Protein AF-A0A090E120-F1 (afdb_monomer)

Nearest PDB structures (foldseek):
  6f03-assembly2_C  TM=3.945E-01  e=1.951E-01  Burkholderia pseudomallei K96243

Secondary structure (DSSP, 8-state):
-HHHHHHHHHHHHHHHHHHHHHHHHHHHHHHHHHHHHHHHSSTTTHHHHHHHHHHHHHHS---S-HHHHHHHHHHHHHSHHHHHHHHHHHHTT--HHHHHHHHHHTTSHHHHHHHHHHHHHHHHHHHHHHHHHHHHHHHHHHHHHHTT-

pLDDT: mean 82.2, std 10.72, range [45.66, 95.06]

Sequence (149 aa):
MKKNLILITLLIALVSFIYFKVKKSDSEENDLKIIVKKSYLSNETKPLLISAAAKTLNTNSKVMSEQDLMEKFDEALKKEENLIKFFQVYKEKFTRQEIREMRKLLEKPIFKKYSKESPALFQANQILVQEILREIIENEGKEREHLGF

Foldseek 3Di:
DVVVVVVVVVVVVVVVVVVVVVVLVVVLLVLLLLLVCLCQVDPLQVVVLLVVLVVVCVVDPHPDDSVVVSVVVVVVSVDPVVSVVSSVVCVVPDDSVVSNVSSVVSPDPVVSVCSNCVVVVVVVVVVVVVVVVVVVVVVVVVVVVVVPD

Structure (mmCIF, N/CA/C/O backbone):
data_AF-A0A090E120-F1
#
_entry.id   AF-A0A090E120-F1
#
loop_
_atom_site.group_PDB
_atom_site.id
_atom_site.type_symbol
_atom_site.label_atom_id
_atom_site.label_alt_id
_atom_site.label_comp_id
_atom_site.label_asym_id
_atom_site.label_entity_id
_atom_site.label_seq_id
_atom_site.pdbx_PDB_ins_code
_atom_site.Cartn_x
_atom_site.Cartn_y
_atom_site.Cartn_z
_atom_site.occupancy
_atom_site.B_iso_or_equiv
_atom_site.auth_seq_id
_atom_site.auth_comp_id
_atom_site.auth_asym_id
_atom_site.auth_atom_id
_atom_site.pdbx_PDB_model_num
ATOM 1 N N . MET A 1 1 ? -17.320 22.604 53.115 1.00 62.03 1 MET A N 1
ATOM 2 C CA . MET A 1 1 ? -18.030 22.184 51.880 1.00 62.03 1 MET A CA 1
ATOM 3 C C . MET A 1 1 ? -17.295 22.518 50.575 1.00 62.03 1 MET A C 1
ATOM 5 O O . MET A 1 1 ? -17.194 21.630 49.744 1.00 62.03 1 MET A O 1
ATOM 9 N N . LYS A 1 2 ? -16.724 23.720 50.376 1.00 66.00 2 LYS A N 1
ATOM 10 C CA . LYS A 1 2 ? -16.068 24.102 49.098 1.00 66.00 2 LYS A CA 1
ATOM 11 C C . LYS A 1 2 ? -14.883 23.213 48.653 1.00 66.00 2 LYS A C 1
ATOM 13 O O . LYS A 1 2 ? -14.725 22.984 47.461 1.00 66.00 2 LYS A O 1
ATOM 18 N N . LYS A 1 3 ? -14.086 22.670 49.585 1.00 70.44 3 LYS A N 1
ATOM 19 C CA . LYS A 1 3 ? -12.922 21.811 49.264 1.00 70.44 3 LYS A CA 1
ATOM 20 C C . LYS A 1 3 ? -13.305 20.471 48.610 1.00 70.44 3 LYS A C 1
ATOM 22 O O . LYS A 1 3 ? -12.615 20.036 47.697 1.00 70.44 3 LYS A O 1
ATOM 27 N N . ASN A 1 4 ? -14.427 19.868 49.011 1.00 74.44 4 ASN A N 1
ATOM 28 C CA . ASN A 1 4 ? -14.884 18.592 48.439 1.00 74.44 4 ASN A CA 1
ATOM 29 C C . ASN A 1 4 ? -15.413 18.765 47.011 1.00 74.44 4 ASN A C 1
ATOM 31 O O . ASN A 1 4 ? -15.216 17.888 46.179 1.00 74.44 4 ASN A O 1
ATOM 35 N N . LEU A 1 5 ? -16.028 19.913 46.709 1.00 81.00 5 LEU A N 1
ATOM 36 C CA . LEU A 1 5 ? -16.528 20.207 45.368 1.00 81.00 5 LEU A CA 1
ATOM 37 C C . LEU A 1 5 ? -15.375 20.347 44.361 1.00 81.00 5 LEU A C 1
ATOM 39 O O . LEU A 1 5 ? -15.435 19.762 43.290 1.00 81.00 5 LEU A O 1
ATOM 43 N N . ILE A 1 6 ? -14.293 21.042 44.733 1.00 85.88 6 ILE A N 1
ATOM 44 C CA . ILE A 1 6 ? -13.100 21.205 43.881 1.00 85.88 6 ILE A CA 1
ATOM 45 C C . ILE A 1 6 ? -12.441 19.849 43.581 1.00 85.88 6 ILE A C 1
ATOM 47 O O . ILE A 1 6 ? -12.055 19.589 42.441 1.00 85.88 6 ILE A O 1
ATOM 51 N N . LEU A 1 7 ? -12.344 18.975 44.588 1.00 83.94 7 LEU A N 1
ATOM 52 C CA . LEU A 1 7 ? -11.739 17.651 44.439 1.00 83.94 7 LEU A CA 1
ATOM 53 C C . LEU A 1 7 ? -12.540 16.760 43.474 1.00 83.94 7 LEU A C 1
ATOM 55 O O . LEU A 1 7 ? -11.954 16.088 42.628 1.00 83.94 7 LEU A O 1
ATOM 59 N N . ILE A 1 8 ? -13.874 16.801 43.560 1.00 86.56 8 ILE A N 1
ATOM 60 C CA . ILE A 1 8 ? -14.767 16.055 42.663 1.00 86.56 8 ILE A CA 1
ATOM 61 C C . ILE A 1 8 ? -14.638 16.565 41.221 1.00 86.56 8 ILE A C 1
ATOM 63 O O . ILE A 1 8 ? -14.509 15.759 40.301 1.00 86.56 8 ILE A O 1
ATOM 67 N N . THR A 1 9 ? -14.595 17.884 41.005 1.00 86.50 9 THR A N 1
ATOM 68 C CA . THR A 1 9 ? -14.445 18.457 39.656 1.00 86.50 9 THR A CA 1
ATOM 69 C C . THR A 1 9 ? -13.105 18.083 39.015 1.00 86.50 9 THR A C 1
ATOM 71 O O . THR A 1 9 ? -13.062 17.749 37.831 1.00 86.50 9 THR A O 1
ATOM 74 N N . LEU A 1 10 ? -12.015 18.076 39.792 1.00 86.94 10 LEU A N 1
ATOM 75 C CA . LEU A 1 10 ? -10.695 17.638 39.323 1.00 86.94 10 LEU A CA 1
ATOM 76 C C . LEU A 1 10 ? -10.675 16.149 38.953 1.00 86.94 10 LEU A C 1
ATOM 78 O O . LEU A 1 10 ? -10.113 15.785 37.921 1.00 86.94 10 LEU A O 1
ATOM 82 N N . LEU A 1 11 ? -11.326 15.297 39.749 1.00 87.44 11 LEU A N 1
ATOM 83 C CA . LEU A 1 11 ? -11.463 13.865 39.463 1.00 87.44 11 LEU A CA 1
ATOM 84 C C . LEU A 1 11 ? -12.242 13.612 38.167 1.00 87.44 11 LEU A C 1
ATOM 86 O O . LEU A 1 11 ? -11.796 12.831 37.329 1.00 87.44 11 LEU A O 1
ATOM 90 N N . ILE A 1 12 ? -13.357 14.315 37.957 1.00 88.69 12 ILE A N 1
ATOM 91 C CA . ILE A 1 12 ? -14.149 14.207 36.722 1.00 88.69 12 ILE A CA 1
ATOM 92 C C . ILE A 1 12 ? -13.333 14.666 35.505 1.00 88.69 12 ILE A C 1
ATOM 94 O O . ILE A 1 12 ? -13.354 14.002 34.465 1.00 88.69 12 ILE A O 1
ATOM 98 N N . ALA A 1 13 ? -12.579 15.763 35.626 1.00 85.62 13 ALA A N 1
ATOM 99 C CA . ALA A 1 13 ? -11.715 16.254 34.554 1.00 85.62 13 ALA A CA 1
ATOM 100 C C . ALA A 1 13 ? -10.598 15.253 34.211 1.00 85.62 13 ALA A C 1
ATOM 102 O O . ALA A 1 13 ? -10.352 14.987 33.033 1.00 85.62 13 ALA A O 1
ATOM 103 N N . LEU A 1 14 ? -9.969 14.644 35.222 1.00 88.44 14 LEU A N 1
ATOM 104 C CA . LEU A 1 14 ? -8.919 13.641 35.038 1.00 88.44 14 LEU A CA 1
ATOM 105 C C . LEU A 1 14 ? -9.456 12.377 34.355 1.00 88.44 14 LEU A C 1
ATOM 107 O O . LEU A 1 14 ? -8.870 11.909 33.380 1.00 88.44 14 LEU A O 1
ATOM 111 N N . VAL A 1 15 ? -10.594 11.853 34.819 1.00 83.19 15 VAL A N 1
ATOM 112 C CA . VAL A 1 15 ? -11.238 10.673 34.220 1.00 83.19 15 VAL A CA 1
ATOM 113 C C . VAL A 1 15 ? -11.648 10.959 32.775 1.00 83.19 15 VAL A C 1
ATOM 115 O O . VAL A 1 15 ? -11.392 10.141 31.893 1.00 83.19 15 VAL A O 1
ATOM 118 N N . SER A 1 16 ? -12.199 12.145 32.504 1.00 80.62 16 SER A N 1
ATOM 119 C CA . SER A 1 16 ? -12.567 12.565 31.146 1.00 80.62 16 SER A CA 1
ATOM 120 C C . SER A 1 16 ? -11.345 12.682 30.232 1.00 80.62 16 SER A C 1
ATOM 122 O O . SER A 1 16 ? -11.391 12.247 29.083 1.00 80.62 16 SER A O 1
ATOM 124 N N . PHE A 1 17 ? -10.231 13.214 30.742 1.00 77.75 17 PHE A N 1
ATOM 125 C CA . PHE A 1 17 ? -8.977 13.326 30.001 1.00 77.75 17 PHE A CA 1
ATOM 126 C C . PHE A 1 17 ? -8.362 11.955 29.688 1.00 77.75 17 PHE A C 1
ATOM 128 O O . PHE A 1 17 ? -7.968 11.709 28.547 1.00 77.75 17 PHE A O 1
ATOM 135 N N . ILE A 1 18 ? -8.323 11.044 30.666 1.00 72.56 18 ILE A N 1
ATOM 136 C CA . ILE A 1 18 ? -7.827 9.673 30.480 1.00 72.56 18 ILE A CA 1
ATOM 137 C C . ILE A 1 18 ? -8.706 8.930 29.473 1.00 72.56 18 ILE A C 1
ATOM 139 O O . ILE A 1 18 ? -8.187 8.392 28.498 1.00 72.56 18 ILE A O 1
ATOM 143 N N . TYR A 1 19 ? -10.029 8.959 29.650 1.00 73.38 19 TYR A N 1
ATOM 144 C CA . TYR A 1 19 ? -10.971 8.318 28.733 1.00 73.38 19 TYR A CA 1
ATOM 145 C C . TYR A 1 19 ? -10.839 8.864 27.307 1.00 73.38 19 TYR A C 1
ATOM 147 O O . TYR A 1 19 ? -10.782 8.095 26.346 1.00 73.38 19 TYR A O 1
ATOM 155 N N . PHE A 1 20 ? -10.718 10.187 27.155 1.00 65.75 20 PHE A N 1
ATOM 156 C CA . PHE A 1 20 ? -10.500 10.804 25.852 1.00 65.75 20 PHE A CA 1
ATOM 157 C C . PHE A 1 20 ? -9.170 10.365 25.237 1.00 65.75 20 PHE A C 1
ATOM 159 O O . PHE A 1 20 ? -9.144 10.015 24.062 1.00 65.75 20 PHE A O 1
ATOM 166 N N . LYS A 1 21 ? -8.076 10.325 26.008 1.00 63.91 21 LYS A N 1
ATOM 167 C CA . LYS A 1 21 ? -6.751 9.911 25.520 1.00 63.91 21 LYS A CA 1
ATOM 168 C C . LYS A 1 21 ? -6.722 8.437 25.098 1.00 63.91 21 LYS A C 1
ATOM 170 O O . LYS A 1 21 ? -6.205 8.145 24.023 1.00 63.91 21 LYS A O 1
ATOM 175 N N . VAL A 1 22 ? -7.309 7.541 25.893 1.00 60.00 22 VAL A N 1
ATOM 176 C CA . VAL A 1 22 ? -7.395 6.098 25.598 1.00 60.00 22 VAL A CA 1
ATOM 177 C C . VAL A 1 22 ? -8.217 5.867 24.333 1.00 60.00 22 VAL A C 1
ATOM 179 O O . VAL A 1 22 ? -7.698 5.352 23.347 1.00 60.00 22 VAL A O 1
ATOM 182 N N . LYS A 1 23 ? -9.438 6.412 24.270 1.00 62.03 23 LYS A N 1
ATOM 183 C CA . LYS A 1 23 ? -10.297 6.302 23.081 1.00 62.03 23 LYS A CA 1
ATOM 184 C C . LYS A 1 23 ? -9.656 6.911 21.824 1.00 62.03 23 LYS A C 1
ATOM 186 O O . LYS A 1 23 ? -9.921 6.475 20.703 1.00 62.03 23 LYS A O 1
ATOM 191 N N . LYS A 1 24 ? -8.817 7.939 21.994 1.00 58.53 24 LYS A N 1
ATOM 192 C CA . LYS A 1 24 ? -8.072 8.593 20.909 1.00 58.53 24 LYS A CA 1
ATOM 193 C C . LYS A 1 24 ? -6.940 7.704 20.375 1.00 58.53 24 LYS A C 1
ATOM 195 O O . LYS A 1 24 ? -6.769 7.640 19.157 1.00 58.53 24 LYS A O 1
ATOM 200 N N . SER A 1 25 ? -6.228 7.012 21.263 1.00 59.44 25 SER A N 1
ATOM 201 C CA . SER A 1 25 ? -5.185 6.040 20.916 1.00 59.44 25 SER A CA 1
ATOM 202 C C . SER A 1 25 ? -5.770 4.832 20.180 1.00 59.44 25 SER A C 1
ATOM 204 O O . SER A 1 25 ? -5.306 4.497 19.091 1.00 59.44 25 SER A O 1
ATOM 206 N N . ASP A 1 26 ? -6.868 4.272 20.696 1.00 67.94 26 ASP A N 1
ATOM 207 C CA . ASP A 1 26 ? -7.498 3.066 20.141 1.00 67.94 26 ASP A CA 1
ATOM 208 C C . ASP A 1 26 ? -8.033 3.286 18.716 1.00 67.94 26 ASP A C 1
ATOM 210 O O . ASP A 1 26 ? -7.952 2.408 17.858 1.00 67.94 26 ASP A O 1
ATOM 214 N N . SER A 1 27 ? -8.549 4.488 18.424 1.00 80.88 27 SER A N 1
ATOM 215 C CA . SER A 1 27 ? -9.059 4.812 17.085 1.00 80.88 27 SER A CA 1
ATOM 216 C C . SER A 1 27 ? -7.951 4.960 16.042 1.00 80.88 27 SER A C 1
ATOM 218 O O . SER A 1 27 ? -8.168 4.597 14.892 1.00 80.88 27 SER A O 1
ATOM 220 N N . GLU A 1 28 ? -6.798 5.518 16.409 1.00 87.06 28 GLU A N 1
ATOM 221 C CA . GLU A 1 28 ? -5.695 5.712 15.460 1.00 87.06 28 GLU A CA 1
ATOM 222 C C . GLU A 1 28 ? -5.005 4.390 15.145 1.00 87.06 28 GLU A C 1
ATOM 224 O O . GLU A 1 28 ? -4.720 4.092 13.988 1.00 87.06 28 GLU A O 1
ATOM 229 N N . GLU A 1 29 ? -4.779 3.569 16.167 1.00 89.06 29 GLU A N 1
ATOM 230 C CA . GLU A 1 29 ? -4.189 2.252 15.979 1.00 89.06 29 GLU A CA 1
ATOM 231 C C . GLU A 1 29 ? -5.081 1.357 15.116 1.00 89.06 29 GLU A C 1
ATOM 233 O O . GLU A 1 29 ? -4.590 0.652 14.236 1.00 89.06 29 GLU A O 1
ATOM 238 N N . ASN A 1 30 ? -6.401 1.430 15.298 1.00 90.81 30 ASN A N 1
ATOM 239 C CA . ASN A 1 30 ? -7.338 0.728 14.432 1.00 90.81 30 ASN A CA 1
ATOM 240 C C . ASN A 1 30 ? -7.282 1.230 12.977 1.00 90.81 30 ASN A C 1
ATOM 242 O O . ASN A 1 30 ? -7.264 0.420 12.050 1.00 90.81 30 ASN A O 1
ATOM 246 N N . ASP A 1 31 ? -7.201 2.547 12.762 1.00 93.56 31 ASP A N 1
ATOM 247 C CA . ASP A 1 31 ? -7.051 3.118 11.418 1.00 93.56 31 ASP A CA 1
ATOM 248 C C . ASP A 1 31 ? -5.752 2.625 10.752 1.00 93.56 31 ASP A C 1
ATOM 250 O O . ASP A 1 31 ? -5.772 2.192 9.599 1.00 93.56 31 ASP A O 1
ATOM 254 N N . LEU A 1 32 ? -4.644 2.591 11.495 1.00 93.06 32 LEU A N 1
ATOM 255 C CA . LEU A 1 32 ? -3.358 2.070 11.024 1.00 93.06 32 LEU A CA 1
ATOM 256 C C . LEU A 1 32 ? -3.398 0.563 10.742 1.00 93.06 32 LEU A C 1
ATOM 258 O O . LEU A 1 32 ? -2.891 0.122 9.710 1.00 93.06 32 LEU A O 1
ATOM 262 N N . LYS A 1 33 ? -4.055 -0.232 11.597 1.00 90.75 33 LYS A N 1
ATOM 263 C CA . LYS A 1 33 ? -4.298 -1.666 11.354 1.00 90.75 33 LYS A CA 1
ATOM 264 C C . LYS A 1 33 ? -5.024 -1.873 10.027 1.00 90.75 33 LYS A C 1
ATOM 266 O O . LYS A 1 33 ? -4.633 -2.739 9.245 1.00 90.75 33 LYS A O 1
ATOM 271 N N . ILE A 1 34 ? -6.053 -1.073 9.751 1.00 90.25 34 ILE A N 1
ATOM 272 C CA . ILE A 1 34 ? -6.801 -1.137 8.490 1.00 90.25 34 ILE A CA 1
ATOM 273 C C . ILE A 1 34 ? -5.911 -0.742 7.311 1.00 90.25 34 ILE A C 1
ATOM 275 O O . ILE A 1 34 ? -5.920 -1.444 6.300 1.00 90.25 34 ILE A O 1
ATOM 279 N N . ILE A 1 35 ? -5.130 0.336 7.435 1.00 91.62 35 ILE A N 1
ATOM 280 C CA . ILE A 1 35 ? -4.215 0.795 6.382 1.00 91.62 35 ILE A CA 1
ATOM 281 C C . ILE A 1 35 ? -3.216 -0.296 6.012 1.00 91.62 35 ILE A C 1
ATOM 283 O O . ILE A 1 35 ? -3.112 -0.642 4.837 1.00 91.62 35 ILE A O 1
ATOM 287 N N . VAL A 1 36 ? -2.530 -0.881 6.996 1.00 90.25 36 VAL A N 1
ATOM 288 C CA . VAL A 1 36 ? -1.530 -1.931 6.760 1.00 90.25 36 VAL A CA 1
ATOM 289 C C . VAL A 1 36 ? -2.186 -3.149 6.113 1.00 90.25 36 VAL A C 1
ATOM 291 O O . VAL A 1 36 ? -1.734 -3.612 5.067 1.00 90.25 36 VAL A O 1
ATOM 294 N N . LYS A 1 37 ? -3.311 -3.628 6.658 1.00 86.00 37 LYS A N 1
ATOM 295 C CA . LYS A 1 37 ? -4.012 -4.788 6.090 1.00 86.00 37 LYS A CA 1
ATOM 296 C C . LYS A 1 37 ? -4.481 -4.535 4.660 1.00 86.00 37 LYS A C 1
ATOM 298 O O . LYS A 1 37 ? -4.277 -5.380 3.800 1.00 86.00 37 LYS A O 1
ATOM 303 N N . LYS A 1 38 ? -5.076 -3.377 4.372 1.00 85.56 38 LYS A N 1
ATOM 304 C CA . LYS A 1 38 ? -5.525 -3.060 3.010 1.00 85.56 38 LYS A CA 1
ATOM 305 C C . LYS A 1 38 ? -4.371 -2.840 2.038 1.00 85.56 38 LYS A C 1
ATOM 307 O O . LYS A 1 38 ? -4.539 -3.148 0.869 1.00 85.56 38 LYS A O 1
ATOM 312 N N . SER A 1 39 ? -3.235 -2.326 2.503 1.00 84.38 39 SER A N 1
ATOM 313 C CA . SER A 1 39 ? -2.091 -2.026 1.635 1.00 84.38 39 SER A CA 1
ATOM 314 C C . SER A 1 39 ? -1.279 -3.266 1.270 1.00 84.38 39 SER A C 1
ATOM 316 O O . SER A 1 39 ? -0.662 -3.280 0.211 1.00 84.38 39 SER A O 1
ATOM 318 N N . TYR A 1 40 ? -1.276 -4.293 2.126 1.00 81.94 40 TYR A N 1
ATOM 319 C CA . TYR A 1 40 ? -0.397 -5.453 1.950 1.00 81.94 40 TYR A CA 1
ATOM 320 C C . TYR A 1 40 ? -1.119 -6.803 1.913 1.00 81.94 40 TYR A C 1
ATOM 322 O O . TYR A 1 40 ? -0.636 -7.710 1.251 1.00 81.94 40 TYR A O 1
ATOM 330 N N . LEU A 1 41 ? -2.279 -6.937 2.562 1.00 77.25 41 LEU A N 1
ATOM 331 C CA . LEU A 1 41 ? -3.010 -8.208 2.699 1.00 77.25 41 LEU A CA 1
ATOM 332 C C . LEU A 1 41 ? -4.318 -8.260 1.902 1.00 77.25 41 LEU A C 1
ATOM 334 O O . LEU A 1 41 ? -5.059 -9.237 1.989 1.00 77.25 41 LEU A O 1
ATOM 338 N N . SER A 1 42 ? -4.655 -7.205 1.157 1.00 78.94 42 SER A N 1
ATOM 339 C CA . SER A 1 42 ? -5.834 -7.239 0.294 1.00 78.94 42 SER A CA 1
ATOM 340 C C . SER A 1 42 ? -5.532 -7.970 -1.012 1.00 78.94 42 SER A C 1
ATOM 342 O O . SER A 1 42 ? -4.419 -7.901 -1.539 1.00 78.94 42 SER A O 1
ATOM 344 N N . ASN A 1 43 ? -6.543 -8.632 -1.578 1.00 76.81 43 ASN A N 1
ATOM 345 C CA . ASN A 1 43 ? -6.418 -9.279 -2.886 1.00 76.81 43 ASN A CA 1
ATOM 346 C C . ASN A 1 43 ? -6.027 -8.272 -3.975 1.00 76.81 43 ASN A C 1
ATOM 348 O O . ASN A 1 43 ? -5.356 -8.623 -4.940 1.00 76.81 43 ASN A O 1
ATOM 352 N N . GLU A 1 44 ? -6.439 -7.018 -3.815 1.00 74.25 44 GLU A N 1
ATOM 353 C CA . GLU A 1 44 ? -6.214 -5.955 -4.786 1.00 74.25 44 GLU A CA 1
ATOM 354 C C . GLU A 1 44 ? -4.810 -5.357 -4.705 1.00 74.25 44 GLU A C 1
ATOM 356 O O . GLU A 1 44 ? -4.332 -4.810 -5.692 1.00 74.25 44 GLU A O 1
ATOM 361 N N . THR A 1 45 ? -4.130 -5.499 -3.568 1.00 71.88 45 THR A N 1
ATOM 362 C CA . THR A 1 45 ? -2.730 -5.087 -3.391 1.00 71.88 45 THR A CA 1
ATOM 363 C C . THR A 1 45 ? -1.747 -6.249 -3.482 1.00 71.88 45 THR A C 1
ATOM 365 O O . THR A 1 45 ? -0.540 -6.019 -3.534 1.00 71.88 45 THR A O 1
ATOM 368 N N . LYS A 1 46 ? -2.232 -7.495 -3.554 1.00 78.19 46 LYS A N 1
ATOM 369 C CA . LYS A 1 46 ? -1.401 -8.699 -3.691 1.00 78.19 46 LYS A CA 1
ATOM 370 C C . LYS A 1 46 ? -0.378 -8.618 -4.840 1.00 78.19 46 LYS A C 1
ATOM 372 O O . LYS A 1 46 ? 0.768 -8.992 -4.604 1.00 78.19 46 LYS A O 1
ATOM 377 N N . PRO A 1 47 ? -0.699 -8.069 -6.032 1.00 75.31 47 PRO A N 1
ATOM 378 C CA . PRO A 1 47 ? 0.297 -7.879 -7.092 1.00 75.31 47 PRO A CA 1
ATOM 379 C C . PRO A 1 47 ? 1.507 -7.015 -6.688 1.00 75.31 47 PRO A C 1
ATOM 381 O O . PRO A 1 47 ? 2.626 -7.274 -7.127 1.00 75.31 47 PRO A O 1
ATOM 384 N N . LEU A 1 48 ? 1.310 -6.010 -5.826 1.00 73.06 48 LEU A N 1
ATOM 385 C CA . LEU A 1 48 ? 2.399 -5.162 -5.325 1.00 73.06 48 LEU A CA 1
ATOM 386 C C . LEU A 1 48 ? 3.298 -5.931 -4.351 1.00 73.06 48 LEU A C 1
ATOM 388 O O . LEU A 1 48 ? 4.521 -5.809 -4.419 1.00 73.06 48 LEU A O 1
ATOM 392 N N . LEU A 1 49 ? 2.702 -6.751 -3.480 1.00 79.25 49 LEU A N 1
ATOM 393 C CA . LEU A 1 49 ? 3.448 -7.614 -2.563 1.00 79.25 49 LEU A CA 1
ATOM 394 C C . LEU A 1 49 ? 4.266 -8.665 -3.326 1.00 79.25 49 LEU A C 1
ATOM 396 O O . LEU A 1 49 ? 5.433 -8.866 -3.007 1.00 79.25 49 LEU A O 1
ATOM 400 N N . ILE A 1 50 ? 3.684 -9.268 -4.367 1.00 78.31 50 ILE A N 1
ATOM 401 C CA . ILE A 1 50 ? 4.365 -10.196 -5.282 1.00 78.31 50 ILE A CA 1
ATOM 402 C C . ILE A 1 50 ? 5.588 -9.528 -5.919 1.00 78.31 50 ILE A C 1
ATOM 404 O O . ILE A 1 50 ? 6.696 -10.054 -5.849 1.00 78.31 50 ILE A O 1
ATOM 408 N N . SER A 1 51 ? 5.423 -8.322 -6.472 1.00 74.62 51 SER A N 1
ATOM 409 C CA . SER A 1 51 ? 6.539 -7.584 -7.074 1.00 74.62 51 SER A CA 1
ATOM 410 C C . SER A 1 51 ? 7.662 -7.295 -6.065 1.00 74.62 51 SER A C 1
ATOM 412 O O . SER A 1 51 ? 8.843 -7.456 -6.389 1.00 74.62 51 SER A O 1
ATOM 414 N N . ALA A 1 52 ? 7.315 -6.927 -4.826 1.00 80.25 52 ALA A N 1
ATOM 415 C CA . ALA A 1 52 ? 8.292 -6.729 -3.759 1.00 80.25 52 ALA A CA 1
ATOM 416 C C . ALA A 1 52 ? 9.007 -8.040 -3.376 1.00 80.25 52 ALA A C 1
ATOM 418 O O . ALA A 1 52 ? 10.235 -8.057 -3.281 1.00 80.25 52 ALA A O 1
ATOM 419 N N . ALA A 1 53 ? 8.261 -9.139 -3.226 1.00 81.44 53 ALA A N 1
ATOM 420 C CA . ALA A 1 53 ? 8.790 -10.465 -2.914 1.00 81.44 53 ALA A CA 1
ATOM 421 C C . ALA A 1 53 ? 9.774 -10.957 -3.988 1.00 81.44 53 ALA A C 1
ATOM 423 O O . ALA A 1 53 ? 10.890 -11.366 -3.660 1.00 81.44 53 ALA A O 1
ATOM 424 N N . ALA A 1 54 ? 9.416 -10.830 -5.269 1.00 77.38 54 ALA A N 1
ATOM 425 C CA . ALA A 1 54 ? 10.283 -11.180 -6.391 1.00 77.38 54 ALA A CA 1
ATOM 426 C C . ALA A 1 54 ? 11.605 -10.394 -6.363 1.00 77.38 54 ALA A C 1
ATOM 428 O O . ALA A 1 54 ? 12.682 -10.963 -6.558 1.00 77.38 54 ALA A O 1
ATOM 429 N N . LYS A 1 55 ? 11.551 -9.090 -6.052 1.00 77.75 55 LYS A N 1
ATOM 430 C CA . LYS A 1 55 ? 12.753 -8.258 -5.909 1.00 77.75 55 LYS A CA 1
ATOM 431 C C . LYS A 1 55 ? 13.635 -8.729 -4.747 1.00 77.75 55 LYS A C 1
ATOM 433 O O . LYS A 1 55 ? 14.844 -8.846 -4.925 1.00 77.75 55 LYS A O 1
ATOM 438 N N . THR A 1 56 ? 13.047 -9.049 -3.594 1.00 79.75 56 THR A N 1
ATOM 439 C CA . THR A 1 56 ? 13.776 -9.543 -2.412 1.00 79.75 56 THR A CA 1
ATOM 440 C C . THR A 1 56 ? 14.441 -10.903 -2.652 1.00 79.75 56 THR A C 1
ATOM 442 O O . THR A 1 56 ? 15.583 -11.111 -2.234 1.00 79.75 56 THR A O 1
ATOM 445 N N . LEU A 1 57 ? 13.770 -11.816 -3.359 1.00 78.44 57 LEU A N 1
ATOM 446 C CA . LEU A 1 57 ? 14.307 -13.136 -3.713 1.00 78.44 57 LEU A CA 1
ATOM 447 C C . LEU A 1 57 ? 15.405 -13.082 -4.782 1.00 78.44 57 LEU A C 1
ATOM 449 O O . LEU A 1 57 ? 16.225 -13.988 -4.856 1.00 78.44 57 LEU A O 1
ATOM 453 N N . ASN A 1 58 ? 15.443 -12.041 -5.613 1.00 70.62 58 ASN A N 1
ATOM 454 C CA . ASN A 1 58 ? 16.548 -11.842 -6.554 1.00 70.62 58 ASN A CA 1
ATOM 455 C C . ASN A 1 58 ? 17.808 -11.295 -5.863 1.00 70.62 58 ASN A C 1
ATOM 457 O O . ASN A 1 58 ? 18.907 -11.481 -6.375 1.00 70.62 58 ASN A O 1
ATOM 461 N N . THR A 1 59 ? 17.662 -10.644 -4.703 1.00 71.94 59 THR A N 1
ATOM 462 C CA . THR A 1 59 ? 18.788 -10.091 -3.928 1.00 71.94 59 THR A CA 1
ATOM 463 C C . THR A 1 59 ? 19.371 -11.043 -2.881 1.00 71.94 59 THR A C 1
ATOM 465 O O . THR A 1 59 ? 20.498 -10.834 -2.448 1.00 71.94 59 THR A O 1
ATOM 468 N N . ASN A 1 60 ? 18.636 -12.084 -2.479 1.00 65.56 60 ASN A N 1
ATOM 469 C CA . ASN A 1 60 ? 19.097 -13.104 -1.535 1.00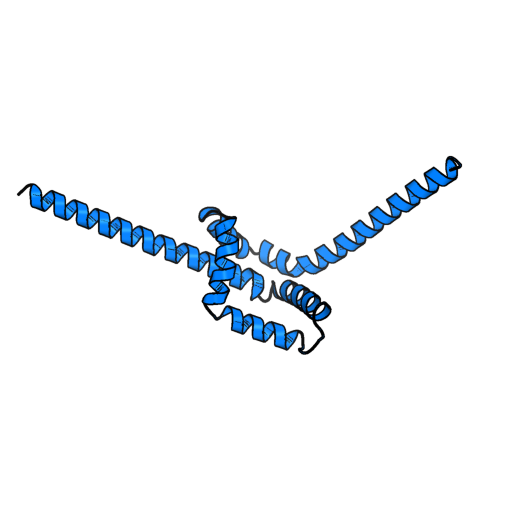 65.56 60 ASN A CA 1
ATOM 470 C C . ASN A 1 60 ? 19.106 -14.462 -2.236 1.00 65.56 60 ASN A C 1
ATOM 472 O O . ASN A 1 60 ? 18.125 -14.811 -2.885 1.00 65.56 60 ASN A O 1
ATOM 476 N N . SER A 1 61 ? 20.190 -15.231 -2.113 1.00 58.84 61 SER A N 1
ATOM 477 C CA . SER A 1 61 ? 20.300 -16.585 -2.669 1.00 58.84 61 SER A CA 1
ATOM 478 C C . SER A 1 61 ? 19.030 -17.391 -2.362 1.00 58.84 61 SER A C 1
ATOM 480 O O . SER A 1 61 ? 18.646 -17.558 -1.207 1.00 58.84 61 SER A O 1
ATOM 482 N N . LYS A 1 62 ? 18.320 -17.808 -3.417 1.00 61.59 62 LYS A N 1
ATOM 483 C CA . LYS A 1 62 ? 16.963 -18.368 -3.346 1.00 61.59 62 LYS A CA 1
ATOM 484 C C . LYS A 1 62 ? 16.921 -19.634 -2.482 1.00 61.59 62 LYS A C 1
ATOM 486 O O . LYS A 1 62 ? 17.471 -20.655 -2.880 1.00 61.59 62 LYS A O 1
ATOM 491 N N . VAL A 1 63 ? 16.216 -19.584 -1.347 1.00 67.94 63 VAL A N 1
ATOM 492 C CA . VAL A 1 63 ? 15.910 -20.770 -0.510 1.00 67.94 63 VAL A CA 1
ATOM 493 C C . VAL A 1 63 ? 14.397 -21.009 -0.366 1.00 67.94 63 VAL A C 1
ATOM 495 O O . VAL A 1 63 ? 13.986 -22.044 0.145 1.00 67.94 63 VAL A O 1
ATOM 498 N N . MET A 1 64 ? 13.540 -20.093 -0.833 1.00 79.25 64 MET A N 1
ATOM 499 C CA . MET A 1 64 ? 12.081 -20.226 -0.702 1.00 79.25 64 MET A CA 1
ATOM 500 C C . MET A 1 64 ? 11.325 -19.770 -1.950 1.00 79.25 64 MET A C 1
ATOM 502 O O . MET A 1 64 ? 11.814 -18.919 -2.698 1.00 79.25 64 MET A O 1
ATOM 506 N N . SER A 1 65 ? 10.130 -20.332 -2.157 1.00 81.19 65 SER A N 1
ATOM 507 C CA . SER A 1 65 ? 9.220 -19.890 -3.212 1.00 81.19 65 SER A CA 1
ATOM 508 C C . SER A 1 65 ? 8.563 -18.549 -2.855 1.00 81.19 65 SER A C 1
ATOM 510 O O . SER A 1 65 ? 8.491 -18.158 -1.688 1.00 81.19 65 SER A O 1
ATOM 512 N N . GLU A 1 66 ? 8.069 -17.832 -3.865 1.00 79.56 66 GLU A N 1
ATOM 513 C CA . GLU A 1 66 ? 7.321 -16.584 -3.666 1.00 79.56 66 GLU A CA 1
ATOM 514 C C . GLU A 1 66 ? 6.048 -16.810 -2.841 1.00 79.56 66 GLU A C 1
ATOM 516 O O . GLU A 1 66 ? 5.720 -16.003 -1.972 1.00 79.56 66 GLU A O 1
ATOM 521 N N . GLN A 1 67 ? 5.360 -17.931 -3.070 1.00 81.31 67 GLN A N 1
ATOM 522 C CA . GLN A 1 67 ? 4.148 -18.278 -2.339 1.00 81.31 67 GLN A CA 1
ATOM 523 C C . GLN A 1 67 ? 4.432 -18.520 -0.853 1.00 81.31 67 GLN A C 1
ATOM 525 O O . GLN A 1 67 ? 3.763 -17.920 -0.013 1.00 81.31 67 GLN A O 1
ATOM 530 N N . ASP A 1 68 ? 5.475 -19.289 -0.527 1.00 83.62 68 ASP A N 1
ATOM 531 C CA . ASP A 1 68 ? 5.876 -19.521 0.867 1.00 83.62 68 ASP A CA 1
ATOM 532 C C . ASP A 1 68 ? 6.288 -18.215 1.559 1.00 83.62 68 ASP A C 1
ATOM 534 O O . ASP A 1 68 ? 6.031 -18.012 2.746 1.00 83.62 68 ASP A O 1
ATOM 538 N N . LEU A 1 69 ? 6.946 -17.310 0.827 1.00 83.19 69 LEU A N 1
ATOM 539 C CA . LEU A 1 69 ? 7.336 -16.003 1.351 1.00 83.19 69 LEU A CA 1
ATOM 540 C C . LEU A 1 69 ? 6.111 -15.132 1.657 1.00 83.19 69 LEU A C 1
ATOM 542 O O . LEU A 1 69 ? 6.080 -14.486 2.705 1.00 83.19 69 LEU A O 1
ATOM 546 N N . MET A 1 70 ? 5.098 -15.138 0.786 1.00 83.56 70 MET A N 1
ATOM 547 C CA . MET A 1 70 ? 3.836 -14.433 1.031 1.00 83.56 70 MET A CA 1
ATOM 548 C C . MET A 1 70 ? 3.092 -15.002 2.243 1.00 83.56 70 MET A C 1
ATOM 550 O O . MET A 1 70 ? 2.666 -14.236 3.100 1.00 83.56 70 MET A O 1
ATOM 554 N N . GLU A 1 71 ? 2.987 -16.326 2.369 1.00 85.25 71 GLU A N 1
ATOM 555 C CA . GLU A 1 71 ? 2.323 -16.956 3.518 1.00 85.25 71 GLU A CA 1
ATOM 556 C C . GLU A 1 71 ? 3.034 -16.620 4.837 1.00 85.25 71 GLU A C 1
ATOM 558 O O . GLU A 1 71 ? 2.397 -16.207 5.810 1.00 85.25 71 GLU A O 1
ATOM 563 N N . LYS A 1 72 ? 4.373 -16.682 4.860 1.00 86.50 72 LYS A N 1
ATOM 564 C CA . LYS A 1 72 ? 5.150 -16.266 6.037 1.00 86.50 72 LYS A CA 1
ATOM 565 C C . LYS A 1 72 ? 5.017 -14.777 6.340 1.00 86.50 72 LYS A C 1
ATOM 567 O O . LYS A 1 72 ? 5.069 -14.390 7.508 1.00 86.50 72 LYS A O 1
ATOM 572 N N . PHE A 1 73 ? 4.855 -13.935 5.324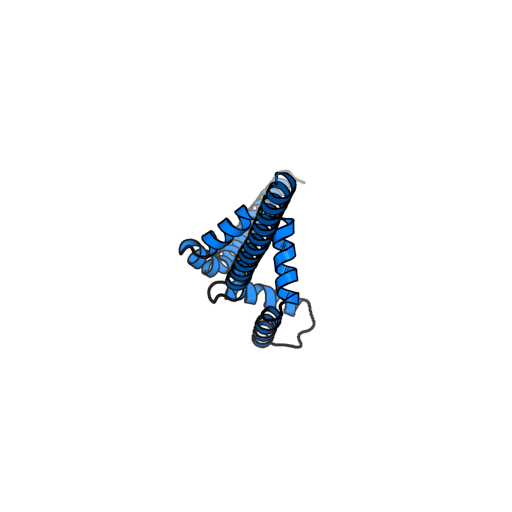 1.00 87.31 73 PHE A N 1
ATOM 573 C CA . PHE A 1 73 ? 4.608 -12.511 5.516 1.00 87.31 73 PHE A CA 1
ATOM 574 C C . PHE A 1 73 ? 3.227 -12.256 6.141 1.00 87.31 73 PHE A C 1
ATOM 576 O O . PHE A 1 73 ? 3.128 -11.498 7.110 1.00 87.31 73 PHE A O 1
ATOM 583 N N . ASP A 1 74 ? 2.187 -12.947 5.670 1.00 85.38 74 ASP A N 1
ATOM 584 C CA . ASP A 1 74 ? 0.839 -12.892 6.244 1.00 85.38 74 ASP A CA 1
ATOM 585 C C . ASP A 1 74 ? 0.839 -13.316 7.719 1.00 85.38 74 ASP A C 1
ATOM 587 O O . ASP A 1 74 ? 0.216 -12.669 8.565 1.00 85.38 74 ASP A O 1
ATOM 591 N N . GLU A 1 75 ? 1.567 -14.382 8.061 1.00 87.38 75 GLU A N 1
ATOM 592 C CA . GLU A 1 75 ? 1.759 -14.815 9.448 1.00 87.38 75 GLU A CA 1
ATOM 593 C C . GLU A 1 75 ? 2.547 -13.802 10.279 1.00 87.38 75 GLU A C 1
ATOM 595 O O . GLU A 1 75 ? 2.168 -13.501 11.415 1.00 87.38 75 GLU A O 1
ATOM 600 N N . ALA A 1 76 ? 3.618 -13.234 9.722 1.00 87.81 76 ALA A N 1
ATOM 601 C CA . ALA A 1 76 ? 4.415 -12.222 10.399 1.00 87.81 76 ALA A CA 1
ATOM 602 C C . ALA A 1 76 ? 3.587 -10.971 10.725 1.00 87.81 76 ALA A C 1
ATOM 604 O O . ALA A 1 76 ? 3.751 -10.411 11.810 1.00 87.81 76 ALA A O 1
ATOM 605 N N . LEU A 1 77 ? 2.665 -10.567 9.845 1.00 85.19 77 LEU A N 1
ATOM 606 C CA . LEU A 1 77 ? 1.760 -9.435 10.061 1.00 85.19 77 LEU A CA 1
ATOM 607 C C . LEU A 1 77 ? 0.653 -9.698 11.091 1.00 85.19 77 LEU A C 1
ATOM 609 O O . LEU A 1 77 ? 0.035 -8.746 11.569 1.00 85.19 77 LEU A O 1
ATOM 613 N N . LYS A 1 78 ? 0.404 -10.955 11.479 1.00 84.62 78 LYS A N 1
ATOM 614 C CA . LYS A 1 78 ? -0.476 -11.265 12.622 1.00 84.62 78 LYS A CA 1
ATOM 615 C C . LYS A 1 78 ? 0.189 -10.941 13.961 1.00 84.62 78 LYS A C 1
ATOM 617 O O . LYS A 1 78 ? -0.517 -10.776 14.953 1.00 84.62 78 LYS A O 1
ATOM 622 N N . LYS A 1 79 ? 1.523 -10.836 14.002 1.00 85.38 79 LYS A N 1
ATOM 623 C CA . LYS A 1 79 ? 2.269 -10.482 15.214 1.00 85.38 79 LYS A CA 1
ATOM 624 C C . LYS A 1 79 ? 2.235 -8.973 15.438 1.00 85.38 79 LYS A C 1
ATOM 626 O O . LYS A 1 79 ? 2.635 -8.191 14.574 1.00 85.38 79 LYS A O 1
ATOM 631 N N . GLU A 1 80 ? 1.802 -8.571 16.628 1.00 83.94 80 GLU A N 1
ATOM 632 C CA . GLU A 1 80 ? 1.645 -7.165 17.011 1.00 83.94 80 GLU A CA 1
ATOM 633 C C . GLU A 1 80 ? 2.949 -6.361 16.888 1.00 83.94 80 GLU A C 1
ATOM 635 O O . GLU A 1 80 ? 2.947 -5.256 16.351 1.00 83.94 80 GLU A O 1
ATOM 640 N N . GLU A 1 81 ? 4.082 -6.954 17.262 1.00 88.56 81 GLU A N 1
ATOM 641 C CA . GLU A 1 81 ? 5.420 -6.357 17.135 1.00 88.56 81 GLU A CA 1
ATOM 642 C C . GLU A 1 81 ? 5.770 -5.920 15.703 1.00 88.56 81 GLU A C 1
ATOM 644 O O . GLU A 1 81 ? 6.442 -4.908 15.503 1.00 88.56 81 GLU A O 1
ATOM 649 N N . ASN A 1 82 ? 5.301 -6.651 14.688 1.00 88.94 82 ASN A N 1
ATOM 650 C CA . ASN A 1 82 ? 5.547 -6.297 13.295 1.00 88.94 82 ASN A CA 1
ATOM 651 C C . ASN A 1 82 ? 4.583 -5.210 12.831 1.00 88.94 82 ASN A C 1
ATOM 653 O O . ASN A 1 82 ? 5.010 -4.297 12.130 1.00 88.94 82 ASN A O 1
ATOM 657 N N . LEU A 1 83 ? 3.322 -5.240 13.273 1.00 87.00 83 LEU A N 1
ATOM 658 C CA . LEU A 1 83 ? 2.369 -4.159 13.009 1.00 87.00 83 LEU A CA 1
ATOM 659 C C . LEU A 1 83 ? 2.857 -2.819 13.570 1.00 87.00 83 LEU A C 1
ATOM 661 O O . LEU A 1 83 ? 2.778 -1.806 12.879 1.00 87.00 83 LEU A O 1
ATOM 665 N N . ILE A 1 84 ? 3.435 -2.818 14.774 1.00 87.38 84 ILE A N 1
ATOM 666 C CA . ILE A 1 84 ? 3.989 -1.610 15.400 1.00 87.38 84 ILE A CA 1
ATOM 667 C C . ILE A 1 84 ? 5.092 -0.983 14.536 1.00 87.38 84 ILE A C 1
ATOM 669 O O . ILE A 1 84 ? 5.114 0.240 14.387 1.00 87.38 84 ILE A O 1
ATOM 673 N N . LYS A 1 85 ? 5.954 -1.793 13.900 1.00 90.25 85 LYS A N 1
ATOM 674 C CA . LYS A 1 85 ? 6.982 -1.285 12.971 1.00 90.25 85 LYS A CA 1
ATOM 675 C C . LYS A 1 85 ? 6.352 -0.519 11.810 1.00 90.25 85 LYS A C 1
ATOM 677 O O . LYS A 1 85 ? 6.808 0.571 11.481 1.00 90.25 85 LYS A O 1
ATOM 682 N N . PHE A 1 86 ? 5.272 -1.044 11.227 1.00 89.75 86 PHE A N 1
ATOM 683 C CA . PHE A 1 86 ? 4.536 -0.319 10.191 1.00 89.75 86 PHE A CA 1
ATOM 684 C C . PHE A 1 86 ? 3.904 0.960 10.743 1.00 89.75 86 PHE A C 1
ATOM 686 O O . PHE A 1 86 ? 4.001 2.006 10.109 1.00 89.75 86 PHE A O 1
ATOM 693 N N . PHE A 1 87 ? 3.285 0.910 11.925 1.00 92.12 87 PHE A N 1
ATOM 694 C CA . PHE A 1 87 ? 2.630 2.079 12.522 1.00 92.12 87 PHE A CA 1
ATOM 695 C C . PHE A 1 87 ? 3.602 3.228 12.731 1.00 92.12 87 PHE A C 1
ATOM 697 O O . PHE A 1 87 ? 3.246 4.373 12.461 1.00 92.12 87 PHE A O 1
ATOM 704 N N . GLN A 1 88 ? 4.818 2.925 13.181 1.00 92.31 88 GLN A N 1
ATOM 705 C CA . GLN A 1 88 ? 5.848 3.928 13.400 1.00 92.31 88 GLN A CA 1
ATOM 706 C C . GLN A 1 88 ? 6.179 4.691 12.109 1.00 92.31 88 GLN A C 1
ATOM 708 O O . GLN A 1 88 ? 6.187 5.919 12.130 1.00 92.31 88 GLN A O 1
ATOM 713 N N . VAL A 1 89 ? 6.317 3.996 10.973 1.00 92.62 89 VAL A N 1
ATOM 714 C CA . VAL A 1 89 ? 6.573 4.632 9.665 1.00 92.62 89 VAL A CA 1
ATOM 715 C C . VAL A 1 89 ? 5.489 5.653 9.305 1.00 92.62 89 VAL A C 1
ATOM 717 O O . VAL A 1 89 ? 5.799 6.740 8.820 1.00 92.62 89 VAL A O 1
ATOM 720 N N . TYR A 1 90 ? 4.214 5.343 9.566 1.00 92.75 90 TYR A N 1
ATOM 721 C CA . TYR A 1 90 ? 3.126 6.293 9.315 1.00 92.75 90 TYR A CA 1
ATOM 722 C C . TYR A 1 90 ? 3.120 7.443 10.327 1.00 92.75 90 TYR A C 1
ATOM 724 O O . TYR A 1 90 ? 2.979 8.597 9.930 1.00 92.75 90 TYR A O 1
ATOM 732 N N . LYS A 1 91 ? 3.300 7.151 11.619 1.00 92.25 91 LYS A N 1
ATOM 733 C CA . LYS A 1 91 ? 3.271 8.159 12.694 1.00 92.25 91 LYS A CA 1
ATOM 734 C C . LYS A 1 91 ? 4.405 9.182 12.596 1.00 92.25 91 LYS A C 1
ATOM 736 O O . LYS A 1 91 ? 4.244 10.304 13.059 1.00 92.25 91 LYS A O 1
ATOM 741 N N . GLU A 1 92 ? 5.529 8.818 11.984 1.00 95.00 92 GLU A N 1
ATOM 742 C CA . GLU A 1 92 ? 6.654 9.729 11.737 1.00 95.00 92 GLU A CA 1
ATOM 743 C C . GLU A 1 92 ? 6.396 10.729 10.600 1.00 95.00 92 GLU A C 1
ATOM 745 O O . GLU A 1 92 ? 7.073 11.754 10.519 1.00 95.00 92 GLU A O 1
ATOM 750 N N . LYS A 1 93 ? 5.456 10.432 9.694 1.00 95.06 93 LYS A N 1
ATOM 751 C CA . LYS A 1 93 ? 5.233 11.212 8.464 1.00 95.06 93 LYS A CA 1
ATOM 752 C C . LYS A 1 93 ? 3.873 11.883 8.398 1.00 95.06 93 LYS A C 1
ATOM 754 O O . LYS A 1 93 ? 3.744 12.899 7.725 1.00 95.06 93 LYS A O 1
ATOM 759 N N . PHE A 1 94 ? 2.879 11.316 9.068 1.00 94.62 94 PHE A N 1
ATOM 760 C CA . PHE A 1 94 ? 1.495 11.731 8.950 1.00 94.62 94 PHE A CA 1
ATOM 761 C C . PHE A 1 94 ? 0.923 12.075 10.311 1.00 94.62 94 PHE A C 1
ATOM 763 O O . PHE A 1 94 ? 1.094 11.366 11.305 1.00 94.62 94 PHE A O 1
ATOM 770 N N . THR A 1 95 ? 0.160 13.154 10.333 1.00 93.88 95 THR A N 1
ATOM 771 C CA . THR A 1 95 ? -0.714 13.466 11.447 1.00 93.88 95 THR A CA 1
ATOM 772 C C . THR A 1 95 ? -1.828 12.427 11.554 1.00 93.88 95 THR A C 1
ATOM 774 O O . THR A 1 95 ? -2.225 11.757 10.597 1.00 93.88 95 THR A O 1
ATOM 777 N N . ARG A 1 96 ? -2.433 12.351 12.738 1.00 90.56 96 ARG A N 1
ATOM 778 C CA . ARG A 1 96 ? -3.594 11.491 12.987 1.00 90.56 96 ARG A CA 1
ATOM 779 C C . ARG A 1 96 ? -4.765 11.759 12.033 1.00 90.56 96 ARG A C 1
ATOM 781 O O . ARG A 1 96 ? -5.501 10.834 11.693 1.00 90.56 96 ARG A O 1
ATOM 788 N N . GLN A 1 97 ? -4.977 13.014 11.628 1.00 92.31 97 GLN A N 1
ATOM 789 C CA . GLN A 1 97 ? -6.048 13.348 10.688 1.00 92.31 97 GLN A CA 1
ATOM 790 C C . GLN A 1 97 ? -5.754 12.777 9.297 1.00 92.31 97 GLN A C 1
ATOM 792 O O . GLN A 1 97 ? -6.630 12.139 8.716 1.00 92.31 97 GLN A O 1
ATOM 797 N N . GLU A 1 98 ? -4.522 12.930 8.813 1.00 94.12 98 GLU A N 1
ATOM 798 C CA . GLU A 1 98 ? -4.088 12.387 7.522 1.00 94.12 98 GLU A CA 1
ATOM 799 C C . GLU A 1 98 ? -4.143 10.857 7.507 1.00 94.12 98 GLU A C 1
ATOM 801 O O . GLU A 1 98 ? -4.629 10.275 6.541 1.00 94.12 98 GLU A O 1
ATOM 806 N N . ILE A 1 99 ? -3.762 10.192 8.605 1.00 94.81 99 ILE A N 1
ATOM 807 C CA . ILE A 1 99 ? -3.930 8.737 8.772 1.00 94.81 99 ILE A CA 1
ATOM 808 C C . ILE A 1 99 ? -5.406 8.347 8.593 1.00 94.81 99 ILE A C 1
ATOM 810 O O . ILE A 1 99 ? -5.741 7.442 7.826 1.00 94.81 99 ILE A O 1
ATOM 814 N N . ARG A 1 100 ? -6.327 9.064 9.242 1.00 93.50 100 ARG A N 1
ATOM 815 C CA . ARG A 1 100 ? -7.764 8.776 9.132 1.00 93.50 100 ARG A CA 1
ATOM 816 C C . ARG A 1 100 ? -8.312 9.022 7.723 1.00 93.50 100 ARG A C 1
ATOM 818 O O . ARG A 1 100 ? -9.193 8.290 7.263 1.00 93.50 100 ARG A O 1
ATOM 825 N N . GLU A 1 101 ? -7.832 10.053 7.037 1.00 94.44 101 GLU A N 1
ATOM 826 C CA . GLU A 1 101 ? -8.202 10.344 5.649 1.00 94.44 101 GLU A CA 1
ATOM 827 C C . GLU A 1 101 ? -7.645 9.302 4.678 1.00 94.44 101 GLU A C 1
ATOM 829 O O . GLU A 1 101 ? -8.376 8.830 3.805 1.00 94.44 101 GL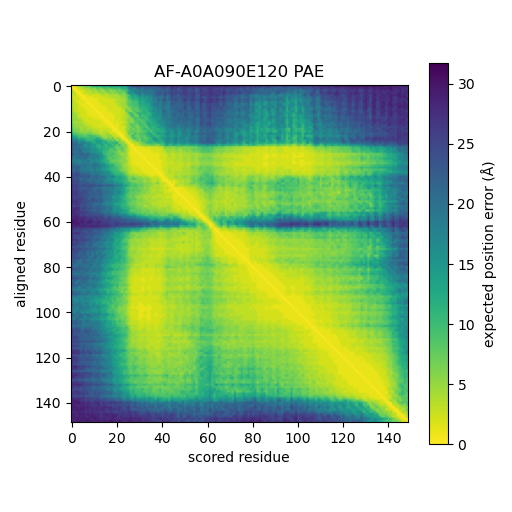U A O 1
ATOM 834 N N . MET A 1 102 ? -6.412 8.849 4.893 1.00 93.06 102 MET A N 1
ATOM 835 C CA . MET A 1 102 ? -5.798 7.762 4.139 1.00 93.06 102 MET A CA 1
ATOM 836 C C . MET A 1 102 ? -6.622 6.482 4.269 1.00 93.06 102 MET A C 1
ATOM 838 O O . MET A 1 102 ? -7.031 5.909 3.263 1.00 93.06 102 MET A O 1
ATOM 842 N N . ARG A 1 103 ? -6.996 6.096 5.494 1.00 93.38 103 ARG A N 1
ATOM 843 C CA . ARG A 1 103 ? -7.908 4.968 5.746 1.00 93.38 103 ARG A CA 1
ATOM 844 C C . ARG A 1 103 ? -9.216 5.084 4.953 1.00 93.38 103 ARG A C 1
ATOM 846 O O . ARG A 1 103 ? -9.659 4.101 4.365 1.00 93.38 103 ARG A O 1
ATOM 853 N N . LYS A 1 104 ? -9.826 6.277 4.889 1.00 92.56 104 LYS A N 1
ATOM 854 C CA . LYS A 1 104 ? -11.038 6.517 4.073 1.00 92.56 104 LYS A CA 1
ATOM 855 C C . LYS A 1 104 ? -10.768 6.357 2.577 1.00 92.56 104 LYS A C 1
ATOM 857 O O . LYS A 1 104 ? -11.613 5.829 1.860 1.00 92.56 104 LYS A O 1
ATOM 862 N N . LEU A 1 105 ? -9.620 6.821 2.090 1.00 90.56 105 LEU A N 1
ATOM 863 C CA . LEU A 1 105 ? -9.243 6.712 0.682 1.00 90.56 105 LEU A CA 1
ATOM 864 C C . LEU A 1 105 ? -9.092 5.247 0.248 1.00 90.56 105 LEU A C 1
ATOM 866 O O . LEU A 1 105 ? -9.610 4.883 -0.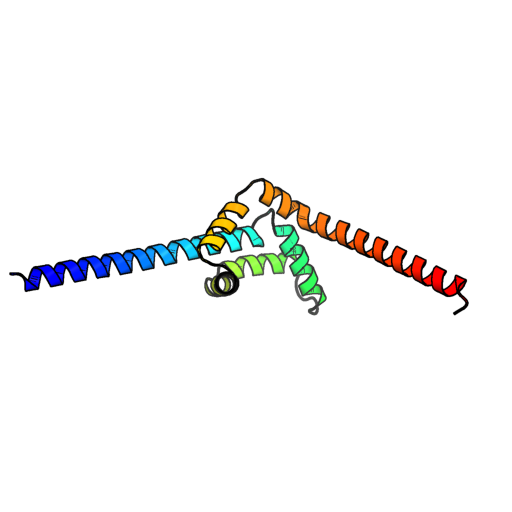806 1.00 90.56 105 LEU A O 1
ATOM 870 N N . LEU A 1 106 ? -8.501 4.398 1.095 1.00 88.31 106 LEU A N 1
ATOM 871 C CA . LEU A 1 106 ? -8.338 2.955 0.851 1.00 88.31 106 LEU A CA 1
ATOM 872 C C . LEU A 1 106 ? -9.666 2.171 0.774 1.00 88.31 106 LEU A C 1
ATOM 874 O O . LEU A 1 106 ? -9.701 0.996 0.400 1.00 88.31 106 LEU A O 1
ATOM 878 N N . GLU A 1 107 ? -10.778 2.781 1.173 1.00 86.25 107 GLU A N 1
ATOM 879 C CA . GLU A 1 107 ? -12.119 2.200 1.060 1.00 86.25 107 GLU A CA 1
ATOM 880 C C . GLU A 1 107 ? -12.848 2.641 -0.212 1.00 86.25 107 GLU A C 1
ATOM 882 O O . GLU A 1 107 ? -13.879 2.063 -0.555 1.00 86.25 107 GLU A O 1
ATOM 887 N N . LYS A 1 108 ? -12.322 3.628 -0.947 1.00 89.44 108 LYS A N 1
ATOM 888 C CA . LYS A 1 108 ? -12.966 4.109 -2.169 1.00 89.44 108 LYS A CA 1
ATOM 889 C C . LYS A 1 108 ? -12.814 3.091 -3.312 1.00 89.44 108 LYS A C 1
ATOM 891 O O . LYS A 1 108 ? -11.716 2.568 -3.518 1.00 89.44 108 LYS A O 1
ATOM 896 N N . PRO A 1 109 ? -13.853 2.888 -4.149 1.00 89.50 109 PRO A N 1
ATOM 897 C CA . PRO A 1 109 ? -13.777 2.002 -5.317 1.00 89.50 109 PRO A CA 1
ATOM 898 C C . PRO A 1 109 ? -12.647 2.360 -6.288 1.00 89.50 109 PRO A C 1
ATOM 900 O O . PRO A 1 109 ? -12.019 1.477 -6.870 1.00 89.50 109 PRO A O 1
ATOM 903 N N . ILE A 1 110 ? -12.351 3.656 -6.431 1.00 89.44 110 ILE A N 1
ATOM 904 C CA . ILE A 1 110 ? -11.260 4.123 -7.289 1.00 89.44 110 ILE A CA 1
ATOM 905 C C . ILE A 1 110 ? -9.897 3.633 -6.803 1.00 89.44 110 ILE A C 1
ATOM 907 O O . ILE A 1 110 ? -9.081 3.232 -7.624 1.00 89.44 110 ILE A O 1
ATOM 911 N N . PHE A 1 111 ? -9.668 3.595 -5.486 1.00 86.50 111 PHE A N 1
ATOM 912 C CA . PHE A 1 111 ? -8.415 3.094 -4.933 1.00 86.50 111 PHE A CA 1
ATOM 913 C C . PHE A 1 111 ? -8.282 1.595 -5.191 1.00 86.50 111 PHE A C 1
ATOM 915 O O . PHE A 1 111 ? -7.246 1.147 -5.660 1.00 86.50 111 PHE A O 1
ATOM 922 N N . LYS A 1 112 ? -9.366 0.835 -4.998 1.00 84.50 112 LYS A N 1
ATOM 923 C CA . LYS A 1 112 ? -9.404 -0.598 -5.317 1.00 84.50 112 LYS A CA 1
ATOM 924 C C . LYS A 1 112 ? -9.016 -0.875 -6.776 1.00 84.50 112 LYS A C 1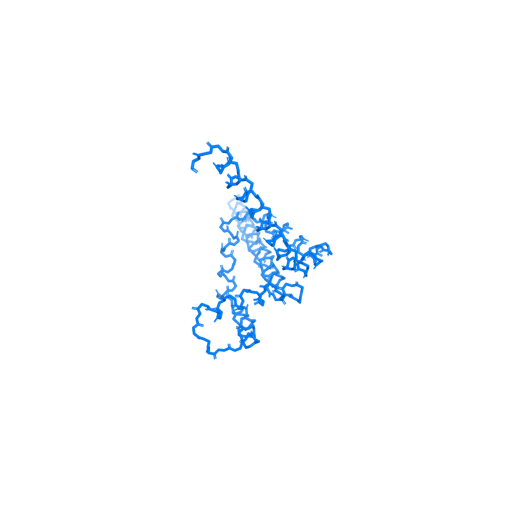
ATOM 926 O O . LYS A 1 112 ? -8.212 -1.766 -7.038 1.00 84.50 112 LYS A O 1
ATOM 931 N N . LYS A 1 113 ? -9.571 -0.105 -7.721 1.00 87.38 113 LYS A N 1
ATOM 932 C CA . LYS A 1 113 ? -9.200 -0.198 -9.141 1.00 87.38 113 LYS A CA 1
ATOM 933 C C . LYS A 1 113 ? -7.734 0.188 -9.347 1.00 87.38 113 LYS A C 1
ATOM 935 O O . LYS A 1 113 ? -6.999 -0.563 -9.971 1.00 87.38 113 LYS A O 1
ATOM 940 N N . TYR A 1 114 ? -7.306 1.318 -8.788 1.00 86.12 114 TYR A N 1
ATOM 941 C CA . TYR A 1 114 ? -5.932 1.798 -8.906 1.00 86.12 114 TYR A CA 1
ATOM 942 C C . TYR A 1 114 ? -4.910 0.775 -8.395 1.00 86.12 114 TYR A C 1
ATOM 944 O O . TYR A 1 114 ? -3.985 0.460 -9.124 1.00 86.12 114 TYR A O 1
ATOM 952 N N . SER A 1 115 ? -5.084 0.208 -7.199 1.00 84.12 115 SER A N 1
ATOM 953 C CA . SER A 1 115 ? -4.150 -0.773 -6.625 1.00 84.12 115 SER A CA 1
ATOM 954 C C . SER A 1 115 ? -3.984 -2.027 -7.474 1.00 84.12 115 SER A C 1
ATOM 956 O O . SER A 1 115 ? -2.878 -2.550 -7.568 1.00 84.12 115 SER A O 1
ATOM 958 N N . LYS A 1 116 ? -5.068 -2.487 -8.107 1.00 83.75 116 LYS A N 1
ATOM 959 C CA . LYS A 1 116 ? -5.039 -3.655 -8.988 1.00 83.75 116 LYS A CA 1
ATOM 960 C C . LYS A 1 116 ? -4.267 -3.372 -10.280 1.00 83.75 116 LYS A C 1
ATOM 962 O O . LYS A 1 116 ? -3.494 -4.214 -10.724 1.00 83.75 116 LYS A O 1
ATOM 967 N N . GLU A 1 117 ? -4.491 -2.203 -10.876 1.00 86.12 117 GLU A N 1
ATOM 968 C CA . GLU A 1 117 ? -3.904 -1.827 -12.168 1.00 86.12 117 GLU A CA 1
ATOM 969 C C . GLU A 1 117 ? -2.508 -1.191 -12.031 1.00 86.12 117 GLU A C 1
ATOM 971 O O . GLU A 1 117 ? -1.745 -1.154 -12.996 1.00 86.12 117 GLU A O 1
ATOM 976 N N . SER A 1 118 ? -2.143 -0.684 -10.847 1.00 84.75 118 SER A N 1
ATOM 977 C CA . SER A 1 118 ? -0.935 0.123 -10.662 1.00 84.75 118 SER A CA 1
ATOM 978 C C . SER A 1 118 ? 0.368 -0.575 -11.056 1.00 84.75 118 SER A C 1
ATOM 980 O O .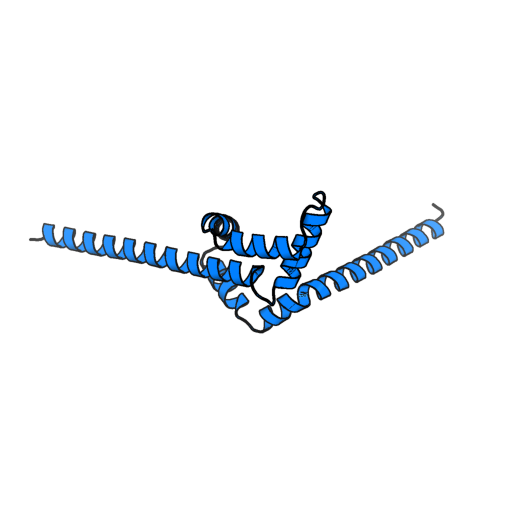 SER A 1 118 ? 1.177 0.106 -11.681 1.00 84.75 118 SER A O 1
ATOM 982 N N . PRO A 1 119 ? 0.608 -1.882 -10.810 1.00 82.50 119 PRO A N 1
ATOM 983 C CA . PRO A 1 119 ? 1.850 -2.515 -11.255 1.00 82.50 119 PRO A CA 1
ATOM 984 C C . PRO A 1 119 ? 2.008 -2.478 -12.779 1.00 82.50 119 PRO A C 1
ATOM 986 O O . PRO A 1 119 ? 3.074 -2.118 -13.275 1.00 82.50 119 PRO A O 1
ATOM 989 N N . ALA A 1 120 ? 0.935 -2.786 -13.517 1.00 85.62 120 ALA A N 1
ATOM 990 C CA . ALA A 1 120 ? 0.938 -2.764 -14.977 1.00 85.62 120 ALA A CA 1
ATOM 991 C C . ALA A 1 120 ? 1.124 -1.336 -15.512 1.00 85.62 120 ALA A C 1
ATOM 993 O O . ALA A 1 120 ? 1.918 -1.118 -16.425 1.00 85.62 120 ALA A O 1
ATOM 994 N N . LEU A 1 121 ? 0.455 -0.352 -14.897 1.00 88.25 121 LEU A N 1
ATOM 995 C CA . LEU A 1 121 ? 0.631 1.064 -15.234 1.00 88.25 121 LEU A CA 1
ATOM 996 C C . LEU A 1 121 ? 2.068 1.541 -14.984 1.00 88.25 121 LEU A C 1
ATOM 998 O O . LEU A 1 121 ? 2.646 2.209 -15.836 1.00 88.25 121 LEU A O 1
ATOM 1002 N N . PHE A 1 122 ? 2.667 1.191 -13.841 1.00 86.69 122 PHE A N 1
ATOM 1003 C CA . PHE A 1 122 ? 4.055 1.545 -13.538 1.00 86.69 122 PHE A CA 1
ATOM 1004 C C . PHE A 1 122 ? 5.029 0.919 -14.537 1.00 86.69 122 PHE A C 1
ATOM 1006 O O . PHE A 1 122 ? 5.928 1.612 -15.007 1.00 86.69 122 PHE A O 1
ATOM 1013 N N . GLN A 1 123 ? 4.838 -0.351 -14.897 1.00 83.62 123 GLN A N 1
ATOM 1014 C CA . GLN A 1 123 ? 5.680 -1.027 -15.881 1.00 83.62 123 GLN A CA 1
ATOM 1015 C C . GLN A 1 123 ? 5.571 -0.383 -17.271 1.00 83.62 123 GLN A C 1
ATOM 1017 O O . GLN A 1 123 ? 6.594 -0.070 -17.877 1.00 83.62 123 GLN A O 1
ATOM 1022 N N . ALA A 1 124 ? 4.350 -0.135 -17.753 1.00 90.50 124 ALA A N 1
ATOM 1023 C CA . ALA A 1 124 ? 4.123 0.515 -19.043 1.00 90.50 124 ALA A CA 1
ATOM 1024 C C . ALA A 1 124 ? 4.752 1.918 -19.089 1.00 90.50 124 ALA A C 1
ATOM 1026 O O . ALA A 1 124 ? 5.453 2.258 -20.040 1.00 90.50 124 ALA A O 1
ATOM 1027 N N . ASN A 1 125 ? 4.583 2.704 -18.022 1.00 90.75 125 ASN A N 1
ATOM 1028 C CA . ASN A 1 125 ? 5.176 4.037 -17.927 1.00 90.75 125 ASN A CA 1
ATOM 1029 C C . ASN A 1 125 ? 6.710 3.994 -17.881 1.00 90.75 125 ASN A C 1
ATOM 1031 O O . ASN A 1 125 ? 7.355 4.869 -18.449 1.00 90.75 125 ASN A O 1
ATOM 1035 N N . GLN A 1 126 ? 7.314 2.998 -17.226 1.00 88.75 126 GLN A N 1
ATOM 1036 C CA . GLN A 1 126 ? 8.773 2.843 -17.215 1.00 88.75 126 GLN A CA 1
ATOM 1037 C C . GLN A 1 126 ? 9.334 2.539 -18.605 1.00 88.75 126 GLN A C 1
ATOM 1039 O O . GLN A 1 126 ? 10.363 3.106 -18.965 1.00 88.75 126 GLN A O 1
ATOM 1044 N N . ILE A 1 127 ? 8.660 1.686 -19.381 1.00 91.81 127 ILE A N 1
ATOM 1045 C CA . ILE A 1 127 ? 9.042 1.393 -20.770 1.00 91.81 127 ILE A CA 1
ATOM 1046 C C . ILE A 1 127 ? 8.994 2.677 -21.600 1.00 91.81 127 ILE A C 1
ATOM 1048 O O . ILE A 1 127 ? 9.988 3.031 -22.226 1.00 91.81 127 ILE A O 1
ATOM 1052 N N . LEU A 1 128 ? 7.893 3.426 -21.514 1.00 93.69 128 LEU A N 1
ATOM 1053 C CA . LEU A 1 128 ? 7.742 4.681 -22.248 1.00 93.69 128 LEU A CA 1
ATOM 1054 C C . LEU A 1 128 ? 8.818 5.711 -21.874 1.00 93.69 128 LEU A C 1
ATOM 1056 O O . LEU A 1 128 ? 9.380 6.373 -22.740 1.00 93.69 128 LEU A O 1
ATOM 1060 N N . VAL A 1 129 ? 9.150 5.838 -20.586 1.00 91.12 129 VAL A N 1
ATOM 1061 C CA . VAL A 1 129 ? 10.244 6.717 -20.144 1.00 91.12 129 VAL A CA 1
ATOM 1062 C C . VAL A 1 129 ? 11.579 6.281 -20.753 1.00 91.12 129 VAL A C 1
ATOM 1064 O O . VAL A 1 129 ? 12.349 7.132 -21.184 1.00 91.12 129 VAL A O 1
ATOM 1067 N N . GLN A 1 130 ? 11.863 4.978 -20.817 1.00 88.38 130 GLN A N 1
ATOM 1068 C CA . GLN A 1 130 ? 13.090 4.474 -21.442 1.00 88.38 130 GLN A CA 1
ATOM 1069 C C . GLN A 1 130 ? 13.135 4.747 -22.947 1.00 88.38 130 GLN A C 1
ATOM 1071 O O . GLN A 1 130 ? 14.203 5.068 -23.464 1.00 88.38 130 GLN A O 1
ATOM 1076 N N . GLU A 1 131 ? 12.002 4.632 -23.639 1.00 94.19 131 GLU A N 1
ATOM 1077 C CA . GLU A 1 131 ? 11.883 4.954 -25.064 1.00 94.19 131 GLU A CA 1
ATOM 1078 C C . GLU A 1 131 ? 12.162 6.437 -25.312 1.00 94.19 131 GLU A C 1
ATOM 1080 O O . GLU A 1 131 ? 13.061 6.759 -26.084 1.00 94.19 131 GLU A O 1
ATOM 1085 N N . ILE A 1 132 ? 11.500 7.329 -24.569 1.00 92.69 132 ILE A N 1
ATOM 1086 C CA . ILE A 1 132 ? 11.716 8.781 -24.672 1.00 92.69 132 ILE A CA 1
ATOM 1087 C C . ILE A 1 132 ? 13.178 9.140 -24.379 1.00 92.69 132 ILE A C 1
ATOM 1089 O O . ILE A 1 132 ? 13.789 9.924 -25.100 1.00 92.69 132 ILE A O 1
ATOM 1093 N N . LEU A 1 133 ? 13.772 8.560 -23.331 1.00 89.69 133 LEU A N 1
ATOM 1094 C CA . LEU A 1 133 ? 15.180 8.802 -23.005 1.00 89.69 133 LEU A CA 1
ATOM 1095 C C . LEU A 1 133 ? 16.118 8.309 -24.113 1.00 89.69 133 LEU A C 1
ATOM 1097 O O . LEU A 1 133 ? 17.113 8.973 -24.397 1.00 89.69 133 LEU A O 1
ATOM 1101 N N . ARG A 1 134 ? 15.811 7.174 -24.751 1.00 92.62 134 ARG A N 1
ATOM 1102 C CA . ARG A 1 134 ? 16.584 6.670 -25.891 1.00 92.62 134 ARG A CA 1
ATOM 1103 C C . 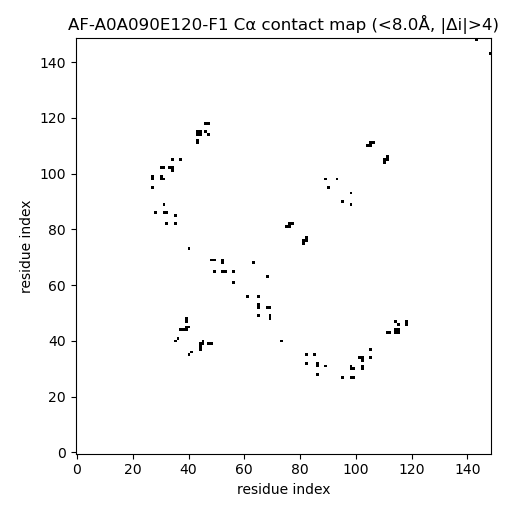ARG A 1 134 ? 16.496 7.624 -27.079 1.00 92.62 134 ARG A C 1
ATOM 1105 O O . ARG A 1 134 ? 17.532 7.949 -27.644 1.00 92.62 134 ARG A O 1
ATOM 1112 N N . GLU A 1 135 ? 15.301 8.107 -27.413 1.00 92.62 135 GLU A N 1
ATOM 1113 C CA . GLU A 1 135 ? 15.103 9.079 -28.496 1.00 92.62 135 GLU A CA 1
ATOM 1114 C C . GLU A 1 135 ? 15.892 10.372 -28.258 1.00 92.62 135 GLU A C 1
ATOM 1116 O O . GLU A 1 135 ? 16.538 10.875 -29.175 1.00 92.62 135 GLU A O 1
ATOM 1121 N N . ILE A 1 136 ? 15.895 10.887 -27.022 1.00 91.56 136 ILE A N 1
ATOM 1122 C CA . ILE A 1 136 ? 16.692 12.066 -26.649 1.00 91.56 136 ILE A CA 1
ATOM 1123 C C . ILE A 1 136 ? 18.184 11.800 -26.884 1.00 91.56 136 ILE A C 1
ATOM 1125 O O . ILE A 1 136 ? 18.844 12.594 -27.549 1.00 91.56 136 ILE A O 1
ATOM 1129 N N . ILE A 1 137 ? 18.709 10.671 -26.395 1.00 89.88 137 ILE A N 1
ATOM 1130 C CA . ILE A 1 137 ? 20.125 10.301 -26.564 1.00 89.88 137 ILE A CA 1
ATOM 1131 C C . ILE A 1 137 ? 20.489 10.159 -28.046 1.00 89.88 137 ILE A C 1
ATOM 1133 O O . ILE A 1 137 ? 21.537 10.641 -28.471 1.00 89.88 137 ILE A O 1
ATOM 1137 N N . GLU A 1 138 ? 19.641 9.504 -28.840 1.00 89.44 138 GLU A N 1
ATOM 1138 C CA . GLU A 1 138 ? 19.874 9.321 -30.274 1.00 89.44 138 GLU A CA 1
ATOM 1139 C C . GLU A 1 138 ? 19.854 10.650 -31.034 1.00 89.44 138 GLU A C 1
ATOM 1141 O O . GLU A 1 138 ? 20.674 10.851 -31.931 1.00 89.44 138 GLU A O 1
ATOM 1146 N N . ASN A 1 139 ? 18.954 11.569 -30.681 1.00 86.81 139 ASN A N 1
ATOM 1147 C CA . ASN A 1 139 ? 18.873 12.882 -31.316 1.00 86.81 139 ASN A CA 1
ATOM 1148 C C . ASN A 1 139 ? 20.064 13.773 -30.935 1.00 86.81 139 ASN A C 1
ATOM 1150 O O . ASN A 1 139 ? 20.687 14.352 -31.821 1.00 86.81 139 ASN A O 1
ATOM 1154 N N . GLU A 1 140 ? 20.450 13.816 -29.657 1.00 80.88 140 GLU A N 1
ATOM 1155 C CA . GLU A 1 140 ? 21.643 14.556 -29.220 1.00 80.88 140 GLU A CA 1
ATOM 1156 C C . GLU A 1 140 ? 22.941 13.960 -29.793 1.00 80.88 140 GLU A C 1
ATOM 1158 O O . GLU A 1 140 ? 23.871 14.693 -30.133 1.00 80.88 140 GLU A O 1
ATOM 1163 N N . GLY A 1 141 ? 23.015 12.632 -29.934 1.00 69.88 141 GLY A N 1
ATOM 1164 C CA . GLY A 1 141 ? 24.135 11.949 -30.584 1.00 69.88 141 GLY A CA 1
ATOM 1165 C C . GLY A 1 141 ? 24.270 12.333 -32.059 1.00 69.88 141 GLY A C 1
ATOM 1166 O O . GLY A 1 141 ? 25.361 12.686 -32.505 1.00 69.88 141 GLY A O 1
ATOM 1167 N N . LYS A 1 142 ? 23.152 12.358 -32.795 1.00 68.19 142 LYS A N 1
ATOM 1168 C CA . LYS A 1 142 ? 23.111 12.787 -34.204 1.00 68.19 142 LYS A CA 1
ATOM 1169 C C . LYS A 1 142 ? 23.455 14.265 -34.381 1.00 68.19 142 LYS A C 1
ATOM 1171 O O . LYS A 1 142 ? 24.114 14.621 -35.354 1.00 68.19 142 LYS A O 1
ATOM 1176 N N . GLU A 1 143 ? 23.045 15.132 -33.455 1.00 62.78 143 GLU A N 1
ATOM 1177 C CA . GLU A 1 143 ? 23.421 16.551 -33.484 1.00 62.78 143 GLU A CA 1
ATOM 1178 C C . GLU A 1 143 ? 24.928 16.756 -33.278 1.00 62.78 143 GLU A C 1
ATOM 1180 O O . GLU A 1 143 ? 25.528 17.590 -33.956 1.00 62.78 143 GLU A O 1
ATOM 1185 N N . ARG A 1 144 ? 25.575 15.967 -32.407 1.00 60.09 144 ARG A N 1
ATOM 1186 C CA . ARG A 1 144 ? 27.037 16.023 -32.223 1.00 60.09 144 ARG A CA 1
ATOM 1187 C C . ARG A 1 144 ? 27.808 15.541 -33.451 1.00 60.09 144 ARG A C 1
ATOM 1189 O O . ARG A 1 144 ? 28.780 16.192 -33.828 1.00 60.09 144 ARG A O 1
ATOM 1196 N N . GLU A 1 145 ? 27.342 14.479 -34.109 1.00 58.94 145 GLU A N 1
ATOM 1197 C CA . GLU A 1 145 ? 27.920 14.001 -35.376 1.00 58.94 145 GLU A CA 1
ATOM 1198 C C . GLU A 1 145 ? 27.748 15.028 -36.511 1.00 58.94 145 GLU A C 1
ATOM 1200 O O . GLU A 1 145 ? 28.673 15.251 -37.293 1.00 58.94 145 GLU A O 1
ATOM 1205 N N . HIS A 1 146 ? 26.602 15.720 -36.582 1.00 56.50 146 HIS A N 1
ATOM 1206 C CA . HIS A 1 146 ? 26.372 16.780 -37.574 1.00 56.50 146 HIS A CA 1
ATOM 1207 C C . HIS A 1 146 ? 27.213 18.045 -37.340 1.00 56.50 146 HIS A C 1
ATOM 1209 O O . HIS A 1 146 ? 27.502 18.765 -38.298 1.00 56.50 146 HIS A O 1
ATOM 1215 N N . LEU A 1 147 ? 27.612 18.314 -36.094 1.00 56.44 147 LEU A N 1
ATOM 1216 C CA . LEU A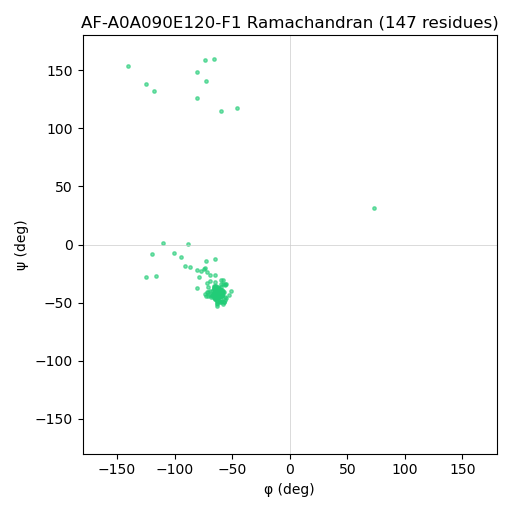 1 147 ? 28.466 19.445 -35.717 1.00 56.44 147 LEU A CA 1
ATOM 1217 C C . LEU A 1 147 ? 29.974 19.133 -35.794 1.00 56.44 147 LEU A C 1
ATOM 1219 O O . LEU A 1 147 ? 30.780 20.028 -35.547 1.00 56.44 147 LEU A O 1
ATOM 1223 N N . GLY A 1 148 ? 30.360 17.911 -36.185 1.00 45.78 148 GLY A N 1
ATOM 1224 C CA . GLY A 1 148 ? 31.754 17.540 -36.456 1.00 45.78 148 GLY A CA 1
ATOM 1225 C C . GLY A 1 148 ? 32.639 17.386 -35.215 1.00 45.78 148 GLY A C 1
ATOM 1226 O O . GLY A 1 148 ? 33.835 17.675 -35.298 1.00 45.78 148 GLY A O 1
ATOM 1227 N N . PHE A 1 149 ? 32.059 16.965 -34.086 1.00 45.66 149 PHE A N 1
ATOM 1228 C CA . PHE A 1 149 ? 32.802 16.547 -32.891 1.00 45.66 149 PHE A CA 1
ATOM 1229 C C . PHE A 1 149 ? 33.126 15.053 -32.904 1.00 45.66 149 PHE A C 1
ATOM 1231 O O . PHE A 1 149 ? 32.290 14.270 -33.407 1.00 45.6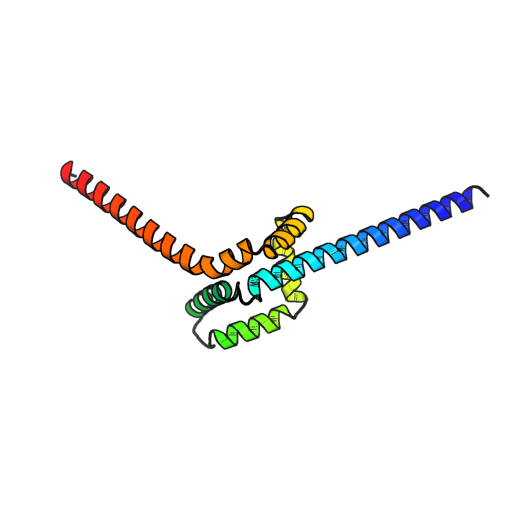6 149 PHE A O 1
#

Organism: NCBI:txid1437425

Mean predicted aligned error: 10.87 Å

Radius of gyration: 25.69 Å; Cα contacts (8 Å, |Δi|>4): 62; chains: 1; bounding box: 51×45×90 Å

Solvent-accessible surface area (backbone atoms only — not comparable to full-atom values): 8246 Å² total; per-residue (Å²): 116,72,70,61,55,55,53,52,53,51,50,52,52,51,51,52,51,50,53,51,51,52,59,51,51,56,54,51,53,50,34,45,53,49,42,53,42,53,61,55,71,26,82,45,19,35,68,57,48,49,56,52,47,54,55,53,48,74,75,40,89,77,85,72,53,68,67,60,52,50,54,51,48,58,56,47,60,70,38,66,75,50,44,49,57,56,44,49,63,47,60,76,75,40,54,74,66,54,47,51,50,49,40,55,48,71,69,35,70,66,44,51,52,45,47,55,47,42,64,61,52,53,51,55,52,51,52,52,50,51,51,54,52,48,52,51,54,53,51,55,50,50,51,40,57,74,70,73,106